Protein AF-A0A0B6ZVR6-F1 (afdb_monomer)

Radius of gyration: 16.19 Å; Cα contacts (8 Å, |Δi|>4): 13; chains: 1; bounding box: 39×30×38 Å

InterPro domains:
  IPR036396 Cytochrome P450 superfamily [G3DSA:1.10.630.10] (11-58)

Secondary structure (DSSP, 8-state):
-HHHHHHHHHHHHHHHHHHHT---TTSPPPSS-PBTTTBTGGG--SSHHHHHHHHTT-

Sequence (58 aa):
MDLTIYLLALLILVVIYRRYLRHDPRLPPCPVTPLPIVGHLLFLEKNPRPMFKQWRKK

Mean predicted aligned error: 6.65 Å

Organism: NCBI:txid1028688

Solvent-accessible surface area (backbone atoms only — not comparable to full-atom values): 3780 Å² total; per-residue (Å²): 113,65,69,60,48,54,52,50,53,50,52,52,50,51,53,52,51,55,57,71,64,59,75,62,88,89,52,77,88,68,90,65,86,59,47,87,95,63,39,57,61,91,75,57,53,99,66,47,66,68,55,53,59,52,53,76,75,107

Foldseek 3Di:
DVVVVVVVVVVVVVVVQVVLQDDDPPDDDDPDRAGPPCGCVVVADPDNVVVVVVRVVD

Structure (mmCIF, N/CA/C/O backbone):
data_AF-A0A0B6ZVR6-F1
#
_entry.id   AF-A0A0B6ZVR6-F1
#
loop_
_atom_site.group_PDB
_atom_site.id
_atom_site.type_symbol
_atom_site.label_atom_id
_atom_site.label_alt_id
_atom_site.label_comp_id
_atom_site.label_asym_id
_atom_site.label_entity_id
_atom_site.label_seq_id
_atom_site.pdbx_PDB_ins_code
_atom_site.Cartn_x
_atom_site.Cartn_y
_atom_site.Cartn_z
_atom_site.occupa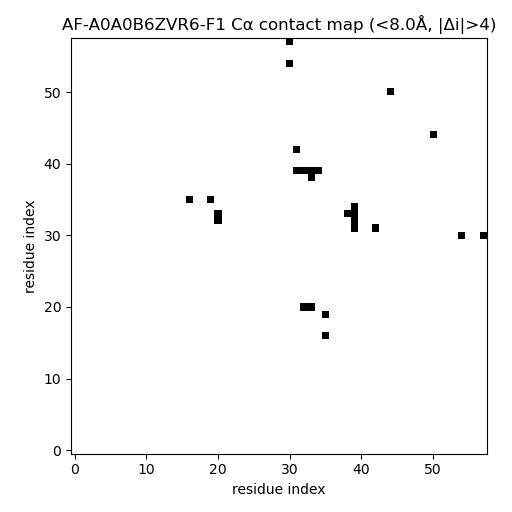ncy
_atom_site.B_iso_or_equiv
_atom_site.auth_seq_id
_atom_site.auth_comp_id
_atom_site.auth_asym_id
_atom_site.auth_atom_id
_atom_site.pdbx_PDB_model_num
ATOM 1 N N . MET A 1 1 ? 18.259 -9.368 -21.873 1.00 67.94 1 MET A N 1
ATOM 2 C CA . MET A 1 1 ? 17.726 -8.040 -22.244 1.00 67.94 1 MET A CA 1
ATOM 3 C C . MET A 1 1 ? 16.337 -7.827 -21.652 1.00 67.94 1 MET A C 1
ATOM 5 O O . MET A 1 1 ? 16.091 -6.771 -21.086 1.00 67.94 1 MET A O 1
ATOM 9 N N . ASP A 1 2 ? 15.465 -8.837 -21.665 1.00 86.00 2 ASP A N 1
ATOM 10 C CA . ASP A 1 2 ? 14.101 -8.713 -21.121 1.00 86.00 2 ASP A CA 1
ATOM 11 C C . ASP A 1 2 ? 14.067 -8.614 -19.590 1.00 86.00 2 ASP A C 1
ATOM 13 O O . ASP A 1 2 ? 13.448 -7.710 -19.042 1.00 86.00 2 ASP A O 1
ATOM 17 N N . LEU A 1 3 ? 14.819 -9.467 -18.880 1.00 93.81 3 LEU A N 1
ATOM 18 C CA . LEU A 1 3 ? 14.887 -9.434 -17.410 1.00 93.81 3 LEU A CA 1
ATOM 19 C C . LEU A 1 3 ? 15.354 -8.071 -16.874 1.00 93.81 3 LEU A C 1
ATOM 21 O O . LEU A 1 3 ? 14.797 -7.548 -15.912 1.00 93.81 3 LEU A O 1
ATOM 25 N N . THR A 1 4 ? 16.359 -7.480 -17.521 1.00 94.62 4 THR A N 1
ATOM 26 C CA . THR A 1 4 ? 16.884 -6.154 -17.174 1.00 94.62 4 THR A CA 1
ATOM 27 C C . THR A 1 4 ? 15.853 -5.052 -17.411 1.00 94.62 4 THR A C 1
ATOM 29 O O . THR A 1 4 ? 15.756 -4.136 -16.599 1.00 94.62 4 THR A O 1
ATOM 32 N N . ILE A 1 5 ? 15.042 -5.160 -18.470 1.00 95.88 5 ILE A N 1
ATOM 33 C CA . ILE A 1 5 ? 13.943 -4.223 -18.744 1.00 95.88 5 ILE A CA 1
ATOM 34 C C . ILE A 1 5 ? 12.854 -4.352 -17.673 1.00 95.88 5 ILE A C 1
ATOM 36 O O . ILE A 1 5 ? 12.415 -3.337 -17.134 1.00 95.88 5 ILE A O 1
ATOM 40 N N . TYR A 1 6 ? 12.462 -5.575 -17.303 1.00 96.06 6 TYR A N 1
ATOM 41 C CA . TYR A 1 6 ? 11.468 -5.793 -16.247 1.00 96.06 6 TYR A CA 1
ATOM 42 C C . TYR A 1 6 ? 11.939 -5.273 -14.886 1.00 96.06 6 TYR A C 1
ATOM 44 O O . TYR A 1 6 ? 11.171 -4.621 -14.178 1.00 96.06 6 TYR A O 1
ATOM 52 N N . LEU A 1 7 ? 13.207 -5.497 -14.535 1.00 96.19 7 LEU A N 1
ATOM 53 C CA . LEU A 1 7 ? 13.807 -4.959 -13.312 1.00 96.19 7 LEU A CA 1
ATOM 54 C C . LEU A 1 7 ? 13.808 -3.429 -13.301 1.00 96.19 7 LEU A C 1
ATOM 56 O O . LEU A 1 7 ? 13.456 -2.823 -12.288 1.00 96.19 7 LEU A O 1
ATOM 60 N N . LEU A 1 8 ? 14.162 -2.802 -14.424 1.00 97.06 8 LEU A N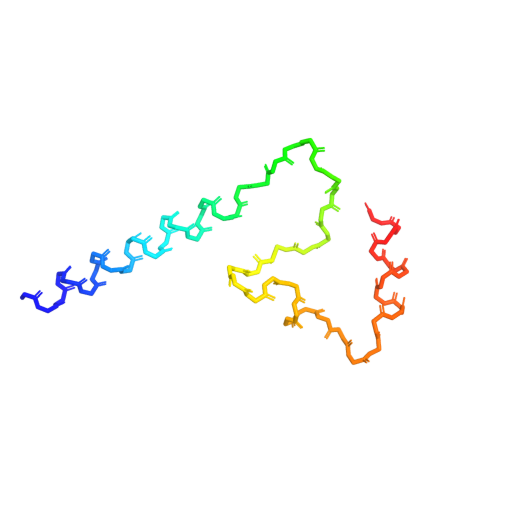 1
ATOM 61 C CA . LEU A 1 8 ? 14.163 -1.347 -14.543 1.00 97.06 8 LEU A CA 1
ATOM 62 C C . LEU A 1 8 ? 12.742 -0.777 -14.424 1.00 97.06 8 LEU A C 1
ATOM 64 O O . LEU A 1 8 ? 12.523 0.185 -13.689 1.00 97.06 8 LEU A O 1
ATOM 68 N N . ALA A 1 9 ? 11.768 -1.397 -15.091 1.00 95.62 9 ALA A N 1
ATOM 69 C CA . ALA A 1 9 ? 10.366 -1.005 -15.006 1.00 95.62 9 ALA A CA 1
ATOM 70 C C . ALA A 1 9 ? 9.826 -1.131 -13.571 1.00 95.62 9 ALA A C 1
ATOM 72 O O . ALA A 1 9 ? 9.179 -0.208 -13.070 1.00 95.62 9 ALA A O 1
ATOM 73 N N . LEU A 1 10 ? 10.148 -2.230 -12.880 1.00 95.50 10 LEU A N 1
ATOM 74 C CA . LEU A 1 10 ? 9.776 -2.436 -11.480 1.00 95.50 10 LEU A CA 1
ATOM 75 C C . LEU A 1 10 ? 10.403 -1.370 -10.572 1.00 95.50 10 LEU A C 1
ATOM 77 O O . LEU A 1 10 ? 9.718 -0.811 -9.716 1.00 95.50 10 LEU A O 1
ATOM 81 N N . LEU A 1 11 ? 11.684 -1.052 -10.777 1.00 95.94 11 LEU A N 1
ATOM 82 C CA . LEU A 1 11 ? 12.378 -0.017 -10.014 1.00 95.94 11 LEU A CA 1
ATOM 83 C C . LEU A 1 11 ? 11.697 1.347 -10.186 1.00 95.94 11 LEU A C 1
ATOM 85 O O . LEU A 1 11 ? 11.420 2.027 -9.196 1.00 95.94 11 LEU A O 1
ATOM 89 N N . ILE A 1 12 ? 11.379 1.725 -11.427 1.00 95.06 12 ILE A N 1
ATOM 90 C CA . ILE A 1 12 ? 10.673 2.975 -11.740 1.00 95.06 12 ILE A CA 1
ATOM 91 C C . ILE A 1 12 ? 9.309 3.003 -11.043 1.00 95.06 12 ILE A C 1
ATOM 93 O O . ILE A 1 12 ? 8.974 3.995 -10.390 1.00 95.06 12 ILE A O 1
ATOM 97 N N . LEU A 1 13 ? 8.549 1.907 -11.111 1.00 91.88 13 LEU A N 1
ATOM 98 C CA . LEU A 1 13 ? 7.239 1.802 -10.471 1.00 91.88 13 LEU A CA 1
ATOM 99 C C . LEU A 1 13 ? 7.333 1.979 -8.949 1.00 91.88 13 LEU A C 1
ATOM 101 O O . LEU A 1 13 ? 6.556 2.739 -8.370 1.00 91.88 13 LEU A O 1
ATOM 105 N N . VAL A 1 14 ? 8.311 1.339 -8.301 1.00 90.25 14 VAL A N 1
ATOM 106 C CA . VAL A 1 14 ? 8.540 1.468 -6.853 1.00 90.25 14 VAL A CA 1
ATOM 107 C C . VAL A 1 14 ? 8.910 2.903 -6.483 1.00 90.25 14 VAL A C 1
ATOM 109 O O . VAL A 1 14 ? 8.394 3.433 -5.497 1.00 90.25 14 VAL A O 1
ATOM 112 N N . VAL A 1 15 ? 9.767 3.563 -7.265 1.00 90.94 15 VAL A N 1
ATOM 113 C CA . VAL A 1 15 ? 10.144 4.965 -7.021 1.00 90.94 15 VAL A CA 1
ATOM 114 C C . VAL A 1 15 ? 8.927 5.882 -7.134 1.00 90.94 15 VAL A C 1
ATOM 116 O O . VAL A 1 15 ? 8.702 6.701 -6.239 1.00 90.94 15 VAL A O 1
ATOM 119 N N . ILE A 1 16 ? 8.117 5.724 -8.183 1.00 88.31 16 ILE A N 1
ATOM 120 C CA . ILE A 1 16 ? 6.876 6.486 -8.368 1.00 88.31 16 ILE A CA 1
ATOM 121 C C . ILE A 1 16 ? 5.936 6.242 -7.184 1.00 88.31 16 ILE A C 1
ATOM 123 O O . ILE A 1 16 ? 5.494 7.201 -6.548 1.00 88.31 16 ILE A O 1
ATOM 127 N N . TYR A 1 17 ? 5.699 4.980 -6.823 1.00 84.88 17 TYR A N 1
ATOM 128 C CA . TYR A 1 17 ? 4.836 4.608 -5.704 1.00 84.88 17 TYR A CA 1
ATOM 129 C C . TYR A 1 17 ? 5.293 5.242 -4.385 1.00 84.88 17 TYR A C 1
ATOM 131 O O . TYR A 1 17 ? 4.495 5.861 -3.683 1.00 84.88 17 TYR A O 1
ATOM 139 N N . ARG A 1 18 ? 6.592 5.179 -4.064 1.00 84.19 18 ARG A N 1
ATOM 140 C CA . ARG A 1 18 ? 7.128 5.794 -2.839 1.00 84.19 18 ARG A CA 1
ATOM 141 C C . ARG A 1 18 ? 7.022 7.313 -2.840 1.00 84.19 18 ARG A C 1
ATOM 143 O O . ARG A 1 18 ? 6.879 7.890 -1.766 1.00 84.19 18 ARG A O 1
ATOM 150 N N . ARG A 1 19 ? 7.097 7.971 -4.002 1.00 82.00 19 ARG A N 1
ATOM 151 C CA . ARG A 1 19 ? 6.858 9.420 -4.100 1.00 82.00 19 ARG A CA 1
ATOM 152 C C . ARG A 1 19 ? 5.395 9.765 -3.852 1.00 82.00 19 ARG A C 1
ATOM 154 O O . ARG A 1 19 ? 5.151 10.715 -3.120 1.00 82.00 19 ARG A O 1
ATOM 161 N N . TYR A 1 20 ? 4.459 8.982 -4.386 1.00 78.19 20 TYR A N 1
ATOM 162 C CA . TYR A 1 20 ? 3.029 9.136 -4.090 1.00 78.19 20 TYR A CA 1
ATOM 163 C C . TYR A 1 20 ? 2.709 8.896 -2.612 1.00 78.19 20 TYR A C 1
ATOM 165 O O . TYR 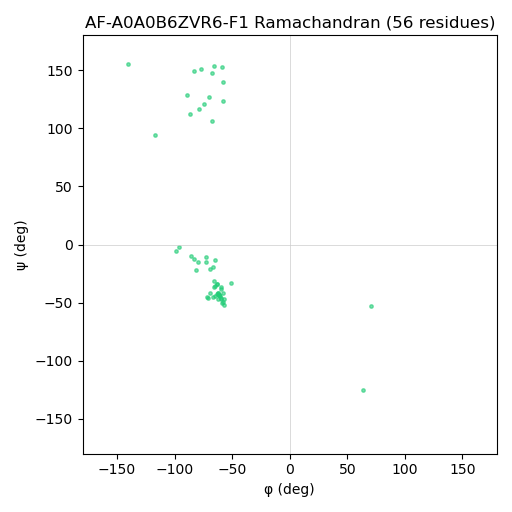A 1 20 ? 1.853 9.570 -2.053 1.00 78.19 20 TYR A O 1
ATOM 173 N N . LEU A 1 21 ? 3.431 7.980 -1.965 1.00 77.06 21 LEU A N 1
ATOM 174 C CA . LEU A 1 21 ? 3.282 7.700 -0.539 1.00 77.06 21 LEU A CA 1
ATOM 175 C C . LEU A 1 21 ? 3.836 8.791 0.384 1.00 77.06 21 LEU A C 1
ATOM 177 O O . LEU A 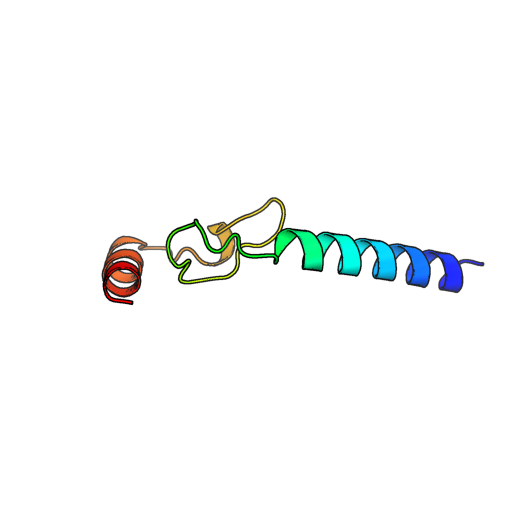1 21 ? 3.631 8.707 1.596 1.00 77.06 21 LEU A O 1
ATOM 181 N N . ARG A 1 22 ? 4.579 9.780 -0.135 1.00 74.88 22 ARG A N 1
ATOM 182 C CA . ARG A 1 22 ? 5.099 10.861 0.707 1.00 74.88 22 ARG A CA 1
ATOM 183 C C . ARG A 1 22 ? 3.934 11.711 1.198 1.00 74.88 22 ARG A C 1
ATOM 185 O O . ARG A 1 22 ? 3.362 12.491 0.445 1.00 74.88 22 ARG A O 1
ATOM 192 N N . HIS A 1 23 ? 3.614 11.553 2.476 1.00 71.25 23 HIS A N 1
ATOM 193 C CA . HIS A 1 23 ? 2.623 12.366 3.162 1.00 71.25 23 HIS A CA 1
ATOM 194 C C . HIS A 1 23 ? 3.170 13.784 3.347 1.00 71.25 23 HIS A C 1
ATOM 196 O O . HIS A 1 23 ? 4.266 13.963 3.881 1.00 71.25 23 HIS A O 1
ATOM 202 N N . ASP A 1 24 ? 2.413 14.794 2.920 1.00 80.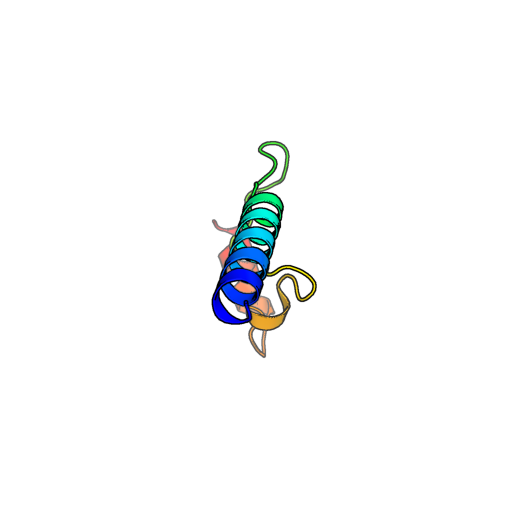44 24 ASP A N 1
ATOM 203 C CA . ASP A 1 24 ? 2.719 16.182 3.258 1.00 80.44 24 ASP A CA 1
ATOM 204 C C . ASP A 1 24 ? 2.339 16.408 4.733 1.00 80.44 24 ASP A C 1
ATOM 206 O O . ASP A 1 24 ? 1.184 16.177 5.099 1.00 80.44 24 ASP A O 1
ATOM 210 N N . PRO A 1 25 ? 3.273 16.812 5.610 1.00 77.62 25 PRO A N 1
ATOM 211 C CA . PRO A 1 25 ? 2.990 17.020 7.030 1.00 77.62 25 PRO A CA 1
ATOM 212 C C . PRO A 1 25 ? 2.000 18.166 7.299 1.00 77.62 25 PRO A C 1
ATOM 214 O O . PRO A 1 25 ? 1.510 18.284 8.419 1.00 77.62 25 PRO A O 1
ATOM 217 N N . ARG A 1 26 ? 1.703 19.015 6.307 1.00 85.00 26 ARG A N 1
ATOM 218 C CA . ARG A 1 26 ? 0.699 20.087 6.408 1.00 85.00 26 ARG A CA 1
ATOM 219 C C . ARG A 1 26 ? -0.725 19.599 6.141 1.00 85.00 26 ARG A C 1
ATOM 221 O O . ARG A 1 26 ? -1.670 20.348 6.379 1.00 85.00 26 ARG A O 1
ATOM 228 N N . LEU A 1 27 ? -0.885 18.382 5.622 1.00 79.12 27 LEU A N 1
ATOM 229 C CA . LEU A 1 27 ? -2.194 17.791 5.377 1.00 79.12 27 LEU A CA 1
ATOM 230 C C . LEU A 1 27 ? -2.756 17.159 6.656 1.00 79.12 27 LEU A C 1
ATOM 232 O O . LEU A 1 27 ? -1.991 16.660 7.485 1.00 79.12 27 LEU A O 1
ATOM 236 N N . PRO A 1 28 ? -4.092 17.147 6.815 1.00 78.25 28 PRO A N 1
ATOM 237 C CA . PRO A 1 28 ? -4.727 16.443 7.919 1.00 78.25 28 PRO A CA 1
ATOM 238 C C . PRO A 1 28 ? -4.372 14.947 7.885 1.00 78.25 28 PRO A C 1
ATOM 240 O O . PRO A 1 28 ? -4.113 14.402 6.807 1.00 78.25 28 PRO A O 1
ATOM 243 N N . PRO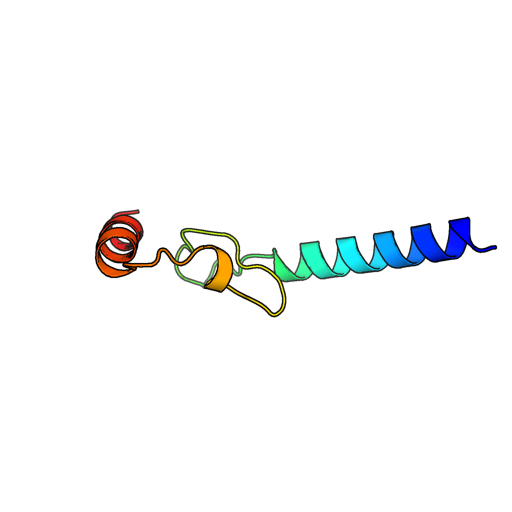 A 1 29 ? -4.372 14.272 9.048 1.00 76.69 29 PRO A N 1
ATOM 244 C CA . PRO A 1 29 ? -4.040 12.858 9.128 1.00 76.69 29 PRO A CA 1
ATOM 245 C C . PRO A 1 29 ? -4.974 12.041 8.232 1.00 76.69 29 PRO A C 1
ATOM 247 O O . PRO A 1 29 ? -6.198 12.100 8.362 1.00 76.69 29 PRO A O 1
ATOM 250 N N . CYS A 1 30 ? -4.392 11.273 7.311 1.00 75.88 30 CYS A N 1
ATOM 251 C CA . CYS A 1 30 ? -5.155 10.357 6.478 1.00 75.88 30 CYS A CA 1
ATOM 252 C C . CYS A 1 30 ? -5.268 8.989 7.177 1.00 75.88 30 CYS A C 1
ATOM 254 O O . CYS A 1 30 ? -4.247 8.417 7.568 1.00 75.88 30 CYS A O 1
ATOM 256 N N . PRO A 1 31 ? -6.478 8.420 7.328 1.00 79.19 31 PRO A N 1
ATOM 257 C CA . PRO A 1 31 ? -6.669 7.146 8.022 1.00 79.19 31 PRO A CA 1
ATOM 258 C C . PRO A 1 31 ? -6.094 5.947 7.254 1.00 79.19 31 PRO A C 1
ATOM 260 O O . PRO A 1 31 ? -5.834 4.909 7.867 1.00 79.19 31 PRO A O 1
ATOM 263 N N . VAL A 1 32 ? -5.907 6.082 5.936 1.00 80.06 32 VAL A N 1
ATOM 264 C CA . VAL A 1 32 ? -5.390 5.045 5.033 1.00 80.06 32 VAL A CA 1
ATOM 265 C C . VAL A 1 32 ? -4.437 5.652 4.008 1.00 80.06 32 VAL A C 1
ATOM 267 O O . VAL A 1 32 ? -4.531 6.827 3.668 1.00 80.06 32 VAL A O 1
ATOM 270 N N . THR A 1 33 ? -3.523 4.847 3.479 1.00 82.00 33 THR A N 1
ATOM 271 C CA . THR A 1 33 ? -2.636 5.279 2.399 1.00 82.00 33 THR A CA 1
ATOM 272 C C . THR A 1 33 ? -3.320 5.045 1.049 1.00 82.00 33 THR A C 1
ATOM 274 O O . THR A 1 33 ? -3.541 3.887 0.691 1.00 82.00 33 THR A O 1
ATOM 277 N N . PRO A 1 34 ? -3.684 6.099 0.296 1.00 81.31 34 PRO A N 1
ATOM 278 C CA . PRO A 1 34 ? -4.345 5.926 -0.990 1.00 81.31 34 PRO A CA 1
ATOM 279 C C . PRO A 1 34 ? -3.406 5.302 -2.023 1.00 81.31 34 PRO A C 1
ATOM 281 O O . PRO A 1 34 ? -2.201 5.565 -2.034 1.00 81.31 34 PRO A O 1
ATOM 284 N N . LEU A 1 35 ? -3.973 4.512 -2.933 1.00 82.69 35 LEU A N 1
ATOM 285 C CA . LEU A 1 35 ? -3.235 4.012 -4.090 1.00 82.69 35 LEU A CA 1
ATOM 286 C C . LEU A 1 35 ? -3.088 5.104 -5.157 1.00 82.69 35 LEU A C 1
ATOM 288 O O . LEU A 1 35 ? -3.977 5.955 -5.292 1.00 82.69 35 LEU A O 1
ATOM 292 N N . PRO A 1 36 ? -2.017 5.066 -5.970 1.00 76.56 36 PRO A N 1
ATOM 293 C CA . PRO A 1 36 ? -1.926 5.930 -7.139 1.00 76.56 36 PRO A CA 1
ATOM 294 C C . PRO A 1 36 ? -3.125 5.677 -8.067 1.00 76.56 36 PRO A C 1
ATOM 296 O O . PRO A 1 36 ? -3.533 4.533 -8.263 1.00 76.56 36 PRO A O 1
ATOM 299 N N . ILE A 1 37 ? -3.681 6.751 -8.640 1.00 81.81 37 ILE A N 1
ATOM 300 C CA . ILE A 1 37 ? -4.824 6.765 -9.579 1.00 81.81 37 ILE A CA 1
ATOM 301 C C . ILE A 1 37 ? -6.177 6.420 -8.930 1.00 81.81 37 ILE A C 1
ATOM 303 O O . ILE A 1 37 ? -7.125 7.188 -9.059 1.00 81.81 37 ILE A O 1
ATOM 307 N N . VAL A 1 38 ? -6.279 5.299 -8.214 1.00 85.25 38 VAL A N 1
ATOM 308 C CA . VAL A 1 38 ? -7.549 4.809 -7.636 1.00 85.25 38 VAL A CA 1
ATOM 309 C C . VAL A 1 38 ? -7.895 5.512 -6.315 1.00 85.25 38 VAL A C 1
ATOM 311 O O . VAL A 1 38 ? -9.054 5.560 -5.895 1.00 85.25 38 VAL A O 1
ATOM 314 N N . GLY A 1 39 ? -6.898 6.083 -5.641 1.00 84.69 39 GLY A N 1
ATOM 315 C CA . GLY A 1 39 ? -7.091 6.811 -4.397 1.00 84.69 39 GLY A CA 1
ATOM 316 C C . GLY A 1 39 ? -7.611 5.907 -3.279 1.00 84.69 39 GLY A C 1
ATOM 317 O O . GLY A 1 39 ? -7.011 4.882 -2.953 1.00 84.69 39 GLY A O 1
ATOM 318 N N . HIS A 1 40 ? -8.739 6.303 -2.690 1.00 86.75 40 HIS A N 1
ATOM 319 C CA . HIS A 1 40 ? -9.345 5.651 -1.525 1.00 86.75 40 HIS A CA 1
ATOM 320 C C . HIS A 1 40 ? -10.441 4.642 -1.903 1.00 86.75 40 HIS A C 1
ATOM 322 O O . HIS A 1 40 ? -11.017 4.013 -1.021 1.00 86.75 40 HIS A O 1
ATOM 328 N N . LEU A 1 41 ? -10.758 4.501 -3.198 1.00 86.25 41 LEU A N 1
ATOM 329 C CA . LEU A 1 41 ? -11.929 3.750 -3.670 1.00 86.25 41 LEU A CA 1
ATOM 330 C C . LEU A 1 41 ? -11.908 2.279 -3.251 1.00 86.25 41 LEU A C 1
ATOM 332 O O . LEU A 1 41 ? -12.947 1.746 -2.885 1.00 86.25 41 LEU A O 1
ATOM 336 N N . LEU A 1 42 ? -10.734 1.643 -3.228 1.00 85.38 42 LEU A N 1
ATOM 337 C CA . LEU A 1 42 ? -10.615 0.242 -2.802 1.00 85.38 42 LEU A CA 1
ATOM 338 C C . LEU A 1 42 ? -10.774 0.044 -1.290 1.00 85.38 42 LEU A C 1
ATOM 340 O O . LEU A 1 42 ? -10.963 -1.079 -0.837 1.00 85.38 42 LEU A O 1
ATOM 344 N N . PHE A 1 43 ? -10.688 1.122 -0.514 1.00 84.62 43 PHE A N 1
ATOM 345 C CA . PHE A 1 43 ? -10.823 1.096 0.941 1.00 84.62 43 PHE A CA 1
ATOM 346 C C . PHE A 1 43 ? -12.226 1.505 1.401 1.00 84.62 43 PHE A C 1
ATOM 348 O O . PHE A 1 43 ? -12.514 1.458 2.593 1.00 84.62 43 PHE A O 1
ATOM 355 N N . LEU A 1 44 ? -13.090 1.936 0.478 1.00 88.31 44 LEU A N 1
ATOM 356 C CA . LEU A 1 44 ? -14.455 2.341 0.778 1.00 88.31 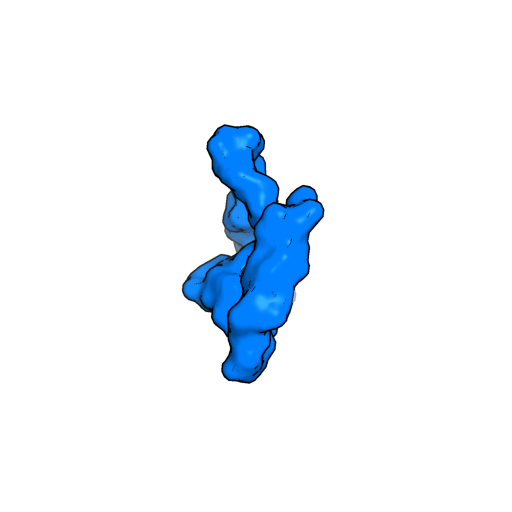44 LEU A CA 1
ATOM 357 C C . LEU A 1 44 ? -15.345 1.110 0.938 1.00 88.31 44 LEU A C 1
ATOM 359 O O . LEU A 1 44 ? -15.581 0.351 0.001 1.00 88.31 44 LEU A O 1
ATOM 363 N N . GLU A 1 45 ? -15.881 0.942 2.141 1.00 87.50 45 GLU A N 1
ATOM 364 C CA . GLU A 1 45 ? -16.914 -0.052 2.397 1.00 87.50 45 GLU A CA 1
ATOM 365 C C . GLU A 1 45 ? -18.209 0.286 1.645 1.00 87.50 45 GLU A C 1
ATOM 367 O O . GLU A 1 45 ? -18.539 1.453 1.419 1.00 87.50 45 GLU A O 1
ATOM 372 N N . LYS A 1 46 ? -19.010 -0.748 1.349 1.00 88.44 46 LYS A N 1
ATOM 373 C CA . LYS A 1 46 ? -20.341 -0.613 0.728 1.00 88.44 46 LYS A CA 1
ATO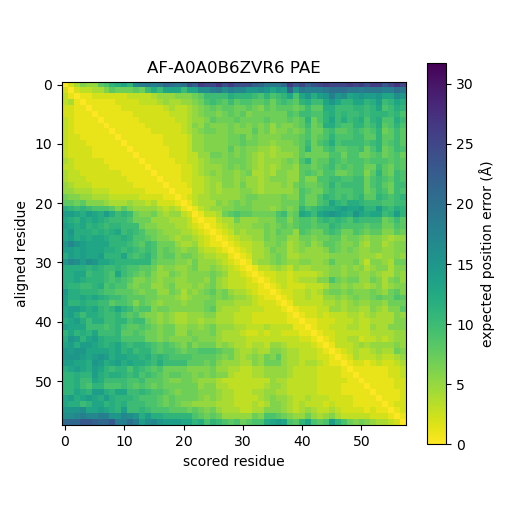M 374 C C . LYS A 1 46 ? -21.232 0.405 1.458 1.00 88.44 46 LYS A C 1
ATOM 376 O O . LYS A 1 46 ? -22.026 1.088 0.821 1.00 88.44 46 LYS A O 1
ATOM 381 N N . ASN A 1 47 ? -21.080 0.518 2.781 1.00 91.25 47 ASN A N 1
ATOM 382 C CA . ASN A 1 47 ? -21.710 1.544 3.607 1.00 91.25 47 ASN A CA 1
ATOM 383 C C . ASN A 1 47 ? -20.635 2.432 4.261 1.00 91.25 47 ASN A C 1
ATOM 385 O O . ASN A 1 47 ? -20.167 2.117 5.352 1.00 91.25 47 ASN A O 1
ATOM 389 N N . PRO A 1 48 ? -20.275 3.582 3.668 1.00 88.31 48 PRO A N 1
ATOM 390 C CA . PRO A 1 48 ? -19.114 4.357 4.116 1.00 88.31 48 PRO A CA 1
ATOM 391 C C . PRO A 1 48 ? -19.373 5.228 5.360 1.00 88.31 48 PRO A C 1
ATOM 393 O O . PRO A 1 48 ? -18.441 5.692 6.011 1.00 88.31 48 PRO A O 1
ATOM 396 N N . ARG A 1 49 ? -20.639 5.461 5.734 1.00 90.44 49 ARG A N 1
ATOM 397 C CA . ARG A 1 49 ? -21.014 6.313 6.883 1.00 90.44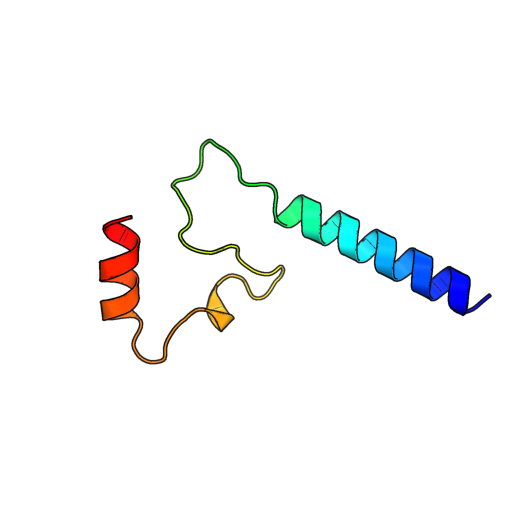 49 ARG A CA 1
ATOM 398 C C . ARG A 1 49 ? -20.404 5.870 8.228 1.00 90.44 49 ARG A C 1
ATOM 400 O O . ARG A 1 49 ? -19.830 6.727 8.907 1.00 90.44 49 ARG A O 1
ATOM 407 N N . PRO A 1 50 ? -20.524 4.598 8.663 1.00 91.88 50 PRO A N 1
ATOM 408 C CA . PRO A 1 50 ? -19.886 4.134 9.897 1.00 91.88 50 PRO A CA 1
ATOM 409 C C . PRO A 1 50 ? -18.357 4.241 9.841 1.00 91.88 50 PRO A C 1
ATOM 411 O O . PRO A 1 50 ? -17.758 4.734 10.798 1.00 91.88 50 PRO A O 1
ATOM 414 N N . MET A 1 51 ? -17.749 3.882 8.709 1.00 88.69 51 MET A N 1
ATOM 415 C CA . MET A 1 51 ? -16.307 3.984 8.472 1.00 88.69 51 MET A CA 1
ATOM 416 C C . MET A 1 51 ? -15.804 5.428 8.645 1.00 88.69 51 MET A C 1
ATOM 418 O O . MET A 1 51 ? -14.899 5.686 9.436 1.00 88.69 51 MET A O 1
ATOM 422 N N . PHE A 1 52 ? -16.461 6.411 8.021 1.00 88.56 52 PHE A N 1
ATOM 423 C CA . PHE A 1 52 ? -16.112 7.829 8.186 1.00 88.56 52 PHE A CA 1
ATOM 424 C C . PHE A 1 52 ? -16.289 8.327 9.626 1.00 88.56 52 PHE A C 1
ATOM 426 O O . PHE A 1 52 ? -15.512 9.157 10.106 1.00 88.56 52 PHE A O 1
ATOM 433 N N . LYS A 1 53 ? -17.293 7.814 10.353 1.00 90.00 53 LYS A N 1
ATOM 434 C CA . LYS A 1 53 ? -17.479 8.143 11.774 1.00 90.00 53 LYS A CA 1
ATOM 435 C C . LYS A 1 53 ? -16.312 7.637 12.624 1.00 90.00 53 LYS A C 1
ATOM 437 O O . LYS A 1 53 ? -15.964 8.319 13.585 1.00 90.00 53 LYS A O 1
ATOM 442 N N . GLN A 1 54 ? -15.733 6.484 12.291 1.00 87.44 54 GLN A N 1
ATOM 443 C CA . GLN A 1 54 ? -14.537 5.961 12.954 1.00 87.44 54 GLN A CA 1
ATOM 444 C C . GLN A 1 54 ? -13.291 6.766 12.576 1.00 87.44 54 GLN A C 1
ATOM 446 O O . GLN A 1 54 ? -12.547 7.163 13.467 1.00 87.44 54 GLN A O 1
ATOM 451 N N . TRP A 1 55 ? -13.100 7.078 11.292 1.00 85.56 55 TRP A N 1
ATOM 452 C CA . TRP A 1 55 ? -11.934 7.830 10.813 1.00 85.56 55 TRP A CA 1
ATOM 453 C C . TRP A 1 55 ? -11.812 9.219 11.436 1.00 85.56 55 TRP A C 1
ATOM 455 O O . TRP A 1 55 ? -10.721 9.622 11.799 1.00 85.56 55 TRP A O 1
ATOM 465 N N . ARG A 1 56 ? -12.929 9.919 11.646 1.00 84.44 56 ARG A N 1
ATOM 466 C CA . ARG A 1 56 ? -12.940 11.238 12.301 1.00 84.44 56 ARG A CA 1
ATOM 467 C C . ARG A 1 56 ? -12.531 11.213 13.782 1.00 84.44 56 ARG A C 1
ATOM 469 O O . ARG A 1 56 ? -12.239 12.261 14.342 1.00 84.44 56 ARG A O 1
ATOM 476 N N . LYS A 1 57 ? -12.595 10.056 14.447 1.00 83.62 57 LYS A N 1
ATOM 477 C CA . LYS A 1 57 ? -12.194 9.921 15.859 1.00 83.62 57 LYS A CA 1
ATOM 478 C C . LYS A 1 57 ? -10.694 9.665 16.032 1.00 83.62 57 LYS A C 1
ATOM 480 O O . LYS A 1 57 ? -10.244 9.618 17.173 1.00 83.62 57 LYS A O 1
ATOM 485 N N . LYS A 1 58 ? -9.985 9.401 14.937 1.00 67.19 58 LYS A N 1
ATOM 486 C CA . LYS A 1 58 ? -8.582 9.001 14.900 1.00 67.19 58 LYS A CA 1
ATOM 487 C C . LYS A 1 58 ? -7.723 10.191 14.498 1.00 67.19 58 LYS A C 1
ATOM 489 O O . LYS A 1 58 ? -6.599 10.269 15.027 1.00 67.19 58 LYS A O 1
#

pLDDT: mean 85.43, std 7.13, range [67.19, 97.06]